Protein AF-A0A369TB03-F1 (afdb_monomer_lite)

Secondary structure (DSSP, 8-state):
-EEEEE-TT-HHHHHHHHHHHHTT---EEEESSSTHHHHHHHHH-TT--S-EEEETTEEEE--SSSSPEEE-HHHHHHHHHTT-HHHHHHHHHTT-EEE---

pLDDT: mean 79.08, std 11.9, range [48.28, 95.19]

Foldseek 3Di:
DKEWADDPPDPVSVVVVVVCVVVVHDYHYDHLCDDPNQVVLVVPPVVSDDGWIDDPPDIDHDDDADPQDEDDDVNVVVCVVVVVPVVVVVCVVVVRHDYDDD

InterPro domains:
  IPR004045 Glutathione S-transferase, N-terminal [PF13417] (4-59)
  IPR036249 Thioredoxin-like superfamily [SSF52833] (1-60)

Sequence (102 aa):
MLVLYEFGLSPFAQKVKIALREKGIAFERRNGLKGEGAEEVRRLSRRGEVPLLLDGKAMVTVRSGSARRQMRDHRLDWLLRAGGAPILEARMAADNVRFAVV

Structure (mmCIF, N/CA/C/O backbone):
data_AF-A0A369TB03-F1
#
_entry.id   AF-A0A369TB03-F1
#
loop_
_atom_site.group_PDB
_atom_site.id
_atom_site.type_symbol
_atom_site.label_atom_id
_atom_site.label_alt_id
_atom_site.label_comp_id
_atom_site.label_asym_id
_atom_site.label_entity_id
_atom_site.label_seq_id
_atom_site.pdbx_PDB_ins_code
_atom_site.Cartn_x
_atom_site.Cartn_y
_atom_site.Cartn_z
_atom_site.occupancy
_atom_site.B_iso_or_equiv
_atom_site.auth_seq_id
_atom_site.auth_comp_id
_atom_site.auth_asym_id
_atom_site.auth_atom_id
_atom_site.pdbx_PDB_model_num
ATOM 1 N N . MET A 1 1 ? -9.347 0.308 14.984 1.00 83.44 1 MET A N 1
ATOM 2 C CA . MET A 1 1 ? -8.612 1.562 14.711 1.00 83.44 1 MET A CA 1
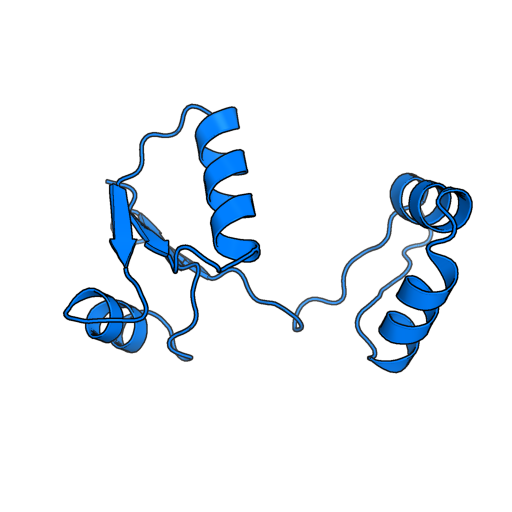ATOM 3 C C . MET A 1 1 ? -7.680 1.274 13.557 1.00 83.44 1 MET A C 1
ATOM 5 O O . MET A 1 1 ? -6.863 0.371 13.687 1.00 83.44 1 MET A O 1
ATOM 9 N N . LEU A 1 2 ? -7.869 1.961 12.430 1.00 91.94 2 LEU A N 1
ATOM 10 C CA . LEU A 1 2 ? -7.131 1.682 11.203 1.00 91.94 2 LEU A CA 1
ATOM 11 C C . LEU A 1 2 ? -5.768 2.376 11.250 1.00 91.94 2 LEU A C 1
ATOM 13 O O . LEU A 1 2 ? -5.715 3.591 11.422 1.00 91.94 2 LEU A O 1
ATOM 17 N N . VAL A 1 3 ? -4.684 1.625 11.083 1.00 94.38 3 VAL A N 1
ATOM 18 C CA . VAL A 1 3 ? -3.317 2.160 11.058 1.00 94.38 3 VAL A CA 1
ATOM 19 C C . VAL A 1 3 ? -2.706 1.905 9.687 1.00 94.38 3 VAL A C 1
ATOM 21 O O . VAL A 1 3 ? -2.661 0.772 9.211 1.00 94.38 3 VAL A O 1
ATOM 24 N N . LEU A 1 4 ? -2.223 2.964 9.046 1.00 92.81 4 LEU A N 1
ATOM 25 C CA . LEU A 1 4 ? -1.446 2.900 7.817 1.00 92.81 4 LEU A CA 1
ATOM 26 C C . LEU A 1 4 ? 0.034 3.101 8.144 1.00 92.81 4 LEU A C 1
ATOM 28 O O . LEU A 1 4 ? 0.470 4.221 8.424 1.00 92.81 4 LEU A O 1
ATOM 32 N N . TYR A 1 5 ? 0.817 2.033 8.036 1.00 93.25 5 TYR A N 1
ATOM 33 C CA . TYR A 1 5 ? 2.269 2.132 8.026 1.00 93.25 5 TYR A CA 1
ATOM 34 C C . TYR A 1 5 ? 2.731 2.578 6.643 1.00 93.25 5 TYR A C 1
ATOM 36 O O . TYR A 1 5 ? 2.511 1.898 5.635 1.00 93.25 5 TYR A O 1
ATOM 44 N N . GLU A 1 6 ? 3.371 3.739 6.594 1.00 90.56 6 GLU A N 1
ATOM 45 C CA . GLU A 1 6 ? 3.812 4.393 5.374 1.00 90.56 6 GLU A CA 1
ATOM 46 C C . GLU A 1 6 ? 5.288 4.794 5.411 1.00 90.56 6 GLU A C 1
ATOM 48 O O . GLU A 1 6 ? 5.953 4.805 6.444 1.00 90.56 6 GLU A O 1
ATOM 53 N N . PHE A 1 7 ? 5.781 5.191 4.243 1.00 87.69 7 PHE A N 1
ATOM 54 C CA . PHE A 1 7 ? 6.963 6.025 4.103 1.00 87.69 7 PHE A CA 1
ATOM 55 C C . PHE A 1 7 ? 6.560 7.228 3.253 1.00 87.69 7 PHE A C 1
ATOM 57 O O . PHE A 1 7 ? 5.931 7.039 2.212 1.00 87.69 7 PHE A O 1
ATOM 64 N N . GLY A 1 8 ? 6.886 8.451 3.686 1.00 75.94 8 GLY A N 1
ATOM 65 C CA . GLY A 1 8 ? 6.350 9.686 3.089 1.00 75.94 8 GLY A CA 1
ATOM 66 C C . GLY A 1 8 ? 6.567 9.815 1.575 1.00 75.94 8 GLY A C 1
ATOM 67 O O . GLY A 1 8 ? 5.726 10.388 0.883 1.00 75.94 8 GLY A O 1
ATOM 68 N N . LEU A 1 9 ? 7.636 9.205 1.051 1.00 78.06 9 LEU A N 1
ATOM 69 C CA . LEU A 1 9 ? 7.978 9.192 -0.376 1.00 78.06 9 LEU A CA 1
ATOM 70 C C . LEU A 1 9 ? 7.445 7.965 -1.141 1.00 78.06 9 LEU A C 1
ATOM 72 O O . LEU A 1 9 ? 7.658 7.861 -2.344 1.00 78.06 9 LEU A O 1
ATOM 76 N N . SER A 1 10 ? 6.757 7.023 -0.487 1.00 77.88 10 SER A N 1
ATOM 77 C CA . SER A 1 10 ? 6.222 5.833 -1.160 1.00 77.88 10 SER A CA 1
ATOM 78 C C . SER A 1 10 ? 5.002 6.196 -2.019 1.00 77.88 10 SER A C 1
ATOM 80 O O . SER A 1 10 ? 3.949 6.540 -1.469 1.00 77.88 10 SER A O 1
ATOM 82 N N . PRO A 1 11 ? 5.061 6.045 -3.357 1.00 77.69 11 PRO A N 1
ATOM 83 C CA . PRO A 1 11 ? 3.925 6.344 -4.230 1.00 77.69 11 PRO A CA 1
ATOM 84 C C . PRO A 1 11 ? 2.732 5.404 -3.992 1.00 77.69 11 PRO A C 1
ATOM 86 O O . PRO A 1 11 ? 1.595 5.737 -4.323 1.00 77.69 11 PRO A O 1
ATOM 89 N N . PHE A 1 12 ? 2.961 4.224 -3.410 1.00 80.19 12 PHE A N 1
ATOM 90 C CA . PHE A 1 12 ? 1.899 3.280 -3.058 1.00 80.19 12 PHE A CA 1
ATOM 91 C C . PHE A 1 12 ? 1.166 3.708 -1.789 1.00 80.19 12 PHE A C 1
ATOM 93 O O . PHE A 1 12 ? -0.063 3.671 -1.760 1.00 80.19 12 PHE A O 1
ATOM 100 N N . ALA A 1 13 ? 1.895 4.192 -0.779 1.00 84.31 13 ALA A N 1
ATOM 101 C CA . ALA A 1 13 ? 1.282 4.749 0.423 1.00 84.31 13 ALA A CA 1
ATOM 102 C C . ALA A 1 13 ? 0.416 5.972 0.094 1.00 84.31 13 ALA A C 1
ATOM 104 O O . ALA A 1 13 ? -0.688 6.102 0.616 1.00 84.31 13 ALA A O 1
ATOM 105 N N . GLN A 1 14 ? 0.861 6.822 -0.838 1.00 86.25 14 GLN A N 1
ATOM 106 C CA . GLN A 1 14 ? 0.066 7.959 -1.315 1.00 86.25 14 GLN A CA 1
ATOM 107 C C . GLN A 1 14 ? -1.276 7.518 -1.919 1.00 86.25 14 GLN A C 1
ATOM 109 O O . GLN A 1 14 ? -2.312 8.084 -1.583 1.00 86.25 14 GLN A O 1
ATOM 114 N N . LYS A 1 15 ? -1.290 6.454 -2.733 1.00 84.50 15 LYS A N 1
ATOM 115 C CA . LYS A 1 15 ? -2.530 5.910 -3.317 1.00 84.50 15 LYS A CA 1
ATOM 116 C C . LYS A 1 15 ? -3.489 5.371 -2.261 1.00 84.50 15 LYS A C 1
ATOM 118 O O . LYS A 1 15 ? -4.684 5.631 -2.349 1.00 84.50 15 LYS A O 1
ATOM 123 N N . VAL A 1 16 ? -2.973 4.648 -1.264 1.00 83.25 16 VAL A N 1
ATOM 124 C CA . VAL A 1 16 ? -3.795 4.135 -0.157 1.00 83.25 16 VAL A CA 1
ATOM 125 C C . VAL A 1 16 ? -4.378 5.292 0.655 1.00 83.25 16 VAL A C 1
ATOM 127 O O . VAL A 1 16 ? -5.570 5.283 0.938 1.00 83.25 16 VAL A O 1
ATOM 130 N N . LYS A 1 17 ? -3.590 6.335 0.947 1.00 88.38 17 LYS A N 1
ATOM 131 C CA . LYS A 1 17 ? -4.082 7.540 1.636 1.00 88.38 17 LYS A CA 1
ATOM 132 C C . LYS A 1 17 ? -5.199 8.235 0.876 1.00 88.38 17 LYS A C 1
ATOM 134 O O . LYS A 1 17 ? -6.195 8.597 1.491 1.00 88.38 17 LYS A O 1
ATOM 139 N N . ILE A 1 18 ? -5.029 8.430 -0.431 1.00 87.00 18 ILE A N 1
ATOM 140 C CA . ILE A 1 18 ? -6.065 9.028 -1.279 1.00 87.00 18 ILE A CA 1
ATOM 141 C C . ILE A 1 18 ? -7.328 8.169 -1.199 1.00 87.00 18 ILE A C 1
ATOM 143 O O . ILE A 1 18 ? -8.373 8.678 -0.828 1.00 87.00 18 ILE A O 1
ATOM 147 N N . ALA A 1 19 ? -7.225 6.854 -1.411 1.00 84.12 19 ALA A N 1
ATOM 148 C CA . ALA A 1 19 ? -8.382 5.962 -1.359 1.00 84.12 19 ALA A CA 1
ATOM 149 C C . ALA A 1 19 ? -9.119 5.982 -0.005 1.00 84.12 19 ALA A C 1
ATOM 151 O O . ALA A 1 19 ? -10.347 5.965 0.015 1.00 84.12 19 ALA A O 1
ATOM 152 N N . LEU A 1 20 ? -8.394 6.019 1.119 1.00 86.81 20 LEU A N 1
ATOM 153 C CA . LEU A 1 20 ? -8.997 6.102 2.455 1.00 86.81 20 LEU A CA 1
ATOM 154 C C . LEU A 1 20 ? -9.698 7.447 2.683 1.00 86.81 20 LEU A C 1
ATOM 156 O O . LEU A 1 20 ? -10.802 7.470 3.222 1.00 86.81 20 LEU A O 1
ATOM 160 N N . ARG A 1 21 ? -9.090 8.549 2.225 1.00 90.00 21 ARG A N 1
ATOM 161 C CA . ARG A 1 21 ? -9.661 9.901 2.316 1.00 90.00 21 ARG A CA 1
ATOM 162 C C . ARG A 1 21 ? -10.919 10.057 1.467 1.00 90.00 21 ARG A C 1
ATOM 164 O O . ARG A 1 21 ? -11.924 10.516 1.989 1.00 90.00 21 ARG A O 1
ATOM 171 N N . GLU A 1 22 ? -10.887 9.609 0.214 1.00 87.94 22 GLU A N 1
ATOM 172 C CA . GLU A 1 22 ? -12.047 9.628 -0.693 1.00 87.94 22 GLU A CA 1
ATOM 173 C C . GLU A 1 22 ? -13.227 8.819 -0.137 1.00 87.94 22 GLU A C 1
ATOM 175 O O . GLU A 1 22 ? -14.387 9.140 -0.369 1.00 87.94 22 GLU A O 1
ATOM 180 N N . LYS A 1 23 ? -12.938 7.764 0.632 1.00 85.94 23 LYS A N 1
ATOM 181 C CA . LYS A 1 23 ? -13.952 6.930 1.289 1.00 85.94 23 LYS A CA 1
ATOM 182 C C . LYS A 1 23 ? -14.390 7.457 2.660 1.00 85.94 23 LYS A C 1
ATOM 184 O O . LYS A 1 23 ? -15.218 6.812 3.295 1.00 85.94 23 LYS A O 1
ATOM 189 N N . GLY A 1 24 ? -13.823 8.564 3.146 1.00 90.31 24 GLY A N 1
ATOM 190 C CA . GLY A 1 24 ? -14.117 9.104 4.477 1.00 90.31 24 GLY A CA 1
ATOM 191 C C . GLY A 1 24 ? -13.711 8.183 5.635 1.00 90.31 24 GLY A C 1
ATOM 192 O O . GLY A 1 24 ? -14.257 8.289 6.729 1.00 90.31 24 GLY A O 1
ATOM 193 N N . ILE A 1 25 ? -12.774 7.257 5.415 1.00 90.50 25 ILE A N 1
ATOM 194 C CA . ILE A 1 25 ? -12.343 6.297 6.436 1.00 90.50 25 ILE A CA 1
ATOM 195 C C . ILE A 1 25 ? -11.261 6.953 7.292 1.00 90.50 25 ILE A C 1
ATOM 197 O O . ILE A 1 25 ? -10.216 7.350 6.776 1.00 90.50 25 ILE A O 1
ATOM 201 N N . ALA A 1 26 ? -11.488 7.045 8.601 1.00 94.38 26 ALA A N 1
ATOM 202 C CA . ALA A 1 26 ? -10.496 7.554 9.543 1.00 94.38 26 ALA A CA 1
ATOM 203 C C . ALA A 1 26 ? -9.343 6.552 9.733 1.00 94.38 26 ALA A C 1
ATOM 205 O O . ALA A 1 26 ? -9.572 5.356 9.924 1.00 94.38 26 ALA A O 1
ATOM 206 N N . PHE A 1 27 ? -8.100 7.043 9.704 1.00 94.44 27 PHE A N 1
ATOM 207 C CA . PHE A 1 27 ? -6.904 6.227 9.916 1.00 94.44 27 PHE A CA 1
ATOM 208 C C . PHE A 1 27 ? -5.770 7.007 10.584 1.00 94.44 27 PHE A C 1
ATOM 210 O O . PHE A 1 27 ? -5.577 8.200 10.340 1.00 94.44 27 PHE A O 1
ATOM 217 N N . GLU A 1 28 ? -4.983 6.300 11.389 1.00 95.19 28 GLU A N 1
ATOM 218 C CA . GLU A 1 28 ? -3.714 6.763 11.940 1.00 95.19 28 GLU A CA 1
ATOM 219 C C . GLU A 1 28 ? -2.580 6.477 10.946 1.00 95.19 28 GLU A C 1
ATOM 221 O O . GLU A 1 28 ? -2.602 5.482 10.221 1.00 95.19 28 GLU A O 1
ATOM 226 N N . ARG A 1 29 ? -1.565 7.342 10.905 1.00 93.94 29 ARG A N 1
ATOM 227 C CA . ARG A 1 29 ? -0.382 7.168 10.054 1.00 93.94 29 ARG A CA 1
ATOM 228 C C . ARG A 1 29 ? 0.835 6.907 10.920 1.00 93.94 29 ARG A C 1
ATOM 230 O O . ARG A 1 29 ? 1.107 7.685 11.828 1.00 93.94 29 ARG A O 1
ATOM 237 N N . ARG A 1 30 ? 1.602 5.871 10.584 1.00 94.12 30 ARG A N 1
ATOM 238 C CA . ARG A 1 30 ? 2.873 5.543 11.245 1.00 94.12 30 ARG A CA 1
ATOM 239 C C . ARG A 1 30 ? 3.983 5.358 10.225 1.00 94.12 30 ARG A C 1
ATOM 241 O O . ARG A 1 30 ? 3.734 4.939 9.099 1.00 94.12 30 ARG A O 1
ATOM 248 N N . ASN A 1 31 ? 5.221 5.664 10.605 1.00 92.81 31 ASN A N 1
ATOM 249 C CA . ASN A 1 31 ? 6.368 5.377 9.749 1.00 92.81 31 ASN A CA 1
ATOM 250 C C . ASN A 1 31 ? 6.686 3.878 9.815 1.00 92.81 31 ASN A C 1
ATOM 252 O O . ASN A 1 31 ? 7.058 3.382 10.869 1.00 92.81 31 ASN A O 1
ATOM 256 N N . GLY A 1 32 ? 6.545 3.162 8.702 1.00 91.12 32 GLY A N 1
ATOM 257 C CA . GLY A 1 32 ? 6.782 1.718 8.642 1.00 91.12 32 GLY A CA 1
ATOM 258 C C . GLY A 1 32 ? 8.215 1.305 8.304 1.00 91.12 32 GLY A C 1
ATOM 259 O O . GLY A 1 32 ? 8.470 0.115 8.169 1.00 91.12 32 GLY A O 1
ATOM 260 N N . LEU A 1 33 ? 9.137 2.257 8.111 1.00 86.19 33 LEU A N 1
ATOM 261 C CA . LEU A 1 33 ? 10.529 1.985 7.718 1.00 86.19 33 LEU A CA 1
ATOM 262 C C . LEU A 1 33 ? 11.569 2.462 8.742 1.00 86.19 33 LEU A C 1
ATOM 264 O O . LEU A 1 33 ? 12.757 2.204 8.560 1.00 86.19 33 LEU A O 1
ATOM 268 N N . LYS A 1 34 ? 11.158 3.162 9.806 1.00 87.06 34 LYS A N 1
ATOM 269 C CA . LYS A 1 34 ? 12.049 3.619 10.883 1.00 87.06 34 LYS A CA 1
ATOM 270 C C . LYS A 1 34 ? 11.412 3.427 12.259 1.00 87.06 34 LYS A C 1
ATOM 272 O O . LYS A 1 34 ? 10.194 3.514 12.387 1.00 87.06 34 LYS A O 1
ATOM 277 N N . GLY A 1 35 ? 12.257 3.243 13.275 1.00 88.75 35 GLY A N 1
ATOM 278 C CA . GLY A 1 35 ? 11.840 3.124 14.674 1.00 88.75 35 GLY A CA 1
ATOM 279 C C . GLY A 1 35 ? 10.908 1.937 14.923 1.00 88.75 35 GLY A C 1
ATOM 280 O O . GLY A 1 35 ? 10.966 0.934 14.212 1.00 88.75 35 GLY A O 1
ATOM 281 N N . GLU A 1 36 ? 10.021 2.084 15.904 1.00 86.69 36 GLU A N 1
ATOM 282 C CA . GLU A 1 36 ? 9.070 1.047 16.331 1.00 86.69 36 GLU A CA 1
ATOM 283 C C . GLU A 1 36 ? 8.183 0.539 15.186 1.00 86.69 36 GLU A C 1
ATOM 285 O O . GLU A 1 36 ? 7.939 -0.661 15.061 1.00 86.69 36 GLU A O 1
ATOM 290 N N . GLY A 1 37 ? 7.765 1.424 14.276 1.00 88.62 37 GLY A N 1
ATOM 291 C CA . GLY A 1 37 ? 6.935 1.029 13.141 1.00 88.62 37 GLY A CA 1
ATOM 292 C C . GLY A 1 37 ? 7.658 0.125 12.136 1.00 88.62 37 GLY A C 1
ATOM 293 O O . GLY A 1 37 ? 7.006 -0.684 11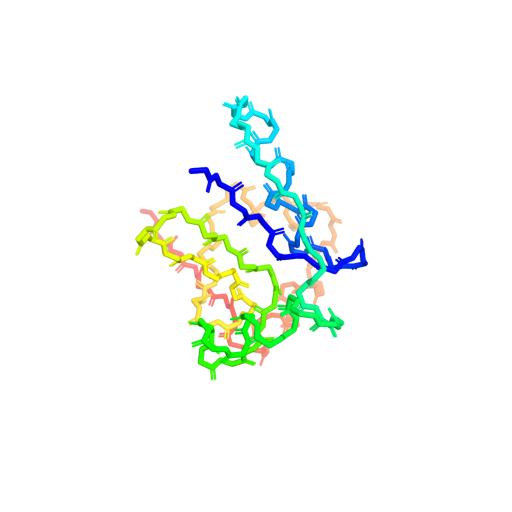.479 1.00 88.62 37 GLY A O 1
ATOM 294 N N . ALA A 1 38 ? 8.993 0.183 12.047 1.00 88.44 38 ALA A N 1
ATOM 295 C CA . ALA A 1 38 ? 9.768 -0.768 11.244 1.00 88.44 38 ALA A CA 1
ATOM 296 C C . ALA A 1 38 ? 9.762 -2.174 11.853 1.00 88.44 38 ALA A C 1
ATOM 298 O O . ALA A 1 38 ? 9.682 -3.169 11.129 1.00 88.44 38 ALA A O 1
ATOM 299 N N . GLU A 1 39 ? 9.837 -2.267 13.182 1.00 89.62 39 GLU A N 1
ATOM 300 C CA . GLU A 1 39 ? 9.745 -3.546 13.882 1.00 89.62 39 GLU A CA 1
ATOM 301 C C . GLU A 1 39 ? 8.350 -4.145 13.752 1.00 89.62 39 GLU A C 1
ATOM 303 O O . GLU A 1 39 ? 8.217 -5.327 13.441 1.00 89.62 39 GLU A O 1
ATOM 308 N N . GLU A 1 40 ? 7.308 -3.329 13.923 1.00 88.75 40 GLU A N 1
ATOM 309 C CA . GLU A 1 40 ? 5.921 -3.748 13.725 1.00 88.75 40 GLU A CA 1
ATOM 310 C C . GLU A 1 40 ? 5.690 -4.244 12.298 1.00 88.75 40 GLU A C 1
ATOM 312 O O . GLU A 1 40 ? 5.184 -5.349 12.109 1.00 88.75 40 GLU A O 1
ATOM 317 N N . VAL A 1 41 ? 6.143 -3.500 11.286 1.00 88.56 41 VAL A N 1
ATOM 318 C CA . VAL A 1 41 ? 6.045 -3.929 9.886 1.00 88.56 41 VAL A CA 1
ATOM 319 C C . VAL A 1 41 ? 6.825 -5.219 9.633 1.00 88.56 41 VAL A C 1
ATOM 321 O O . VAL A 1 41 ? 6.328 -6.075 8.909 1.00 88.56 41 VAL A O 1
ATOM 324 N N . ARG A 1 42 ? 7.998 -5.424 10.243 1.00 87.81 42 ARG A N 1
ATOM 325 C CA . ARG A 1 42 ? 8.757 -6.682 10.113 1.00 87.81 42 ARG A CA 1
ATOM 326 C C . ARG A 1 42 ? 8.070 -7.863 10.808 1.00 87.81 42 ARG A C 1
ATOM 328 O O . ARG A 1 42 ? 8.144 -8.977 10.300 1.00 87.81 42 ARG A O 1
ATOM 335 N N . ARG A 1 43 ? 7.403 -7.632 11.945 1.00 86.75 43 ARG A N 1
ATOM 336 C CA . ARG A 1 43 ? 6.622 -8.657 12.661 1.00 86.75 43 ARG A CA 1
ATOM 337 C C . ARG A 1 43 ? 5.359 -9.047 11.898 1.00 86.75 43 ARG A C 1
ATOM 339 O O . ARG A 1 43 ? 4.992 -10.216 11.872 1.00 86.75 43 ARG A O 1
ATOM 346 N N . LEU A 1 44 ? 4.695 -8.065 11.297 1.00 85.19 44 LEU A N 1
ATOM 347 C CA . LEU A 1 44 ? 3.383 -8.226 10.679 1.00 85.19 44 LEU A CA 1
ATOM 348 C C . LEU A 1 44 ? 3.488 -8.623 9.196 1.00 85.19 44 LEU A C 1
ATOM 350 O O . LEU A 1 44 ? 2.777 -9.509 8.731 1.00 85.19 44 LEU A O 1
ATOM 354 N N . SER A 1 45 ? 4.415 -8.029 8.442 1.00 78.69 45 SER A N 1
ATOM 355 C CA . SER A 1 45 ? 4.653 -8.326 7.027 1.00 78.69 45 SER A CA 1
ATOM 356 C C . SER A 1 45 ? 5.822 -9.278 6.849 1.00 78.69 45 SER A C 1
ATOM 358 O O . SER A 1 45 ? 6.964 -8.935 7.150 1.00 78.69 45 SER A O 1
ATOM 360 N N . ARG A 1 46 ? 5.576 -10.418 6.195 1.00 72.19 46 ARG A N 1
ATOM 361 C CA . ARG A 1 46 ? 6.615 -11.401 5.83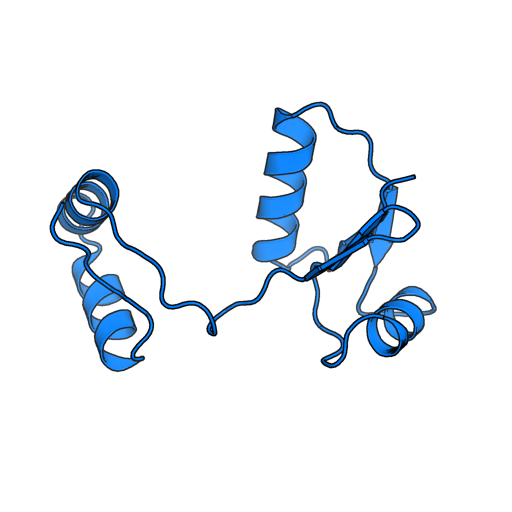2 1.00 72.19 46 ARG A CA 1
ATOM 362 C C . ARG A 1 46 ? 7.809 -10.796 5.071 1.00 72.19 46 ARG A C 1
ATOM 364 O O . ARG A 1 46 ? 8.881 -11.388 5.067 1.00 72.19 46 ARG A O 1
ATOM 371 N N . ARG A 1 47 ? 7.629 -9.654 4.396 1.00 71.12 47 ARG A N 1
ATOM 372 C CA . ARG A 1 47 ? 8.684 -8.962 3.635 1.00 71.12 47 ARG A CA 1
ATOM 373 C C . ARG A 1 47 ? 9.120 -7.620 4.227 1.00 71.12 47 ARG A C 1
ATOM 375 O O . ARG A 1 47 ? 10.033 -7.007 3.688 1.00 71.12 47 ARG A O 1
ATOM 382 N N . GLY A 1 48 ? 8.480 -7.147 5.296 1.00 77.69 48 GLY A N 1
ATOM 383 C CA . GLY A 1 48 ? 8.771 -5.827 5.860 1.00 77.69 48 GLY A CA 1
ATOM 384 C C . GLY A 1 48 ? 8.463 -4.658 4.909 1.00 77.69 48 GLY A C 1
ATOM 385 O O . GLY A 1 48 ? 9.105 -3.615 4.979 1.00 77.69 48 GLY A O 1
ATOM 386 N N . GLU A 1 49 ? 7.522 -4.844 3.978 1.00 82.88 49 GLU A N 1
ATOM 387 C CA . GLU A 1 49 ? 7.178 -3.852 2.951 1.00 82.88 49 GLU A CA 1
ATOM 388 C C . GLU A 1 49 ? 6.072 -2.889 3.418 1.00 82.88 49 GLU A C 1
ATOM 390 O O . GLU A 1 49 ? 5.136 -3.283 4.117 1.00 82.88 49 GLU A O 1
ATOM 395 N N . VAL A 1 50 ? 6.148 -1.639 2.947 1.00 85.75 50 VAL A N 1
ATOM 396 C CA . VAL A 1 50 ? 5.099 -0.612 3.067 1.00 85.75 50 VAL A CA 1
ATOM 397 C C . VAL A 1 50 ? 4.505 -0.286 1.683 1.00 85.75 50 VAL A C 1
ATOM 399 O O . VAL A 1 50 ? 5.234 -0.322 0.688 1.00 85.75 50 VAL A O 1
ATOM 402 N N . PRO A 1 51 ? 3.224 0.117 1.581 1.00 88.25 51 PRO A N 1
ATOM 403 C CA . PRO A 1 51 ? 2.292 0.385 2.675 1.00 88.25 51 PRO A CA 1
ATOM 404 C C . PRO A 1 51 ? 1.670 -0.881 3.276 1.00 88.25 51 PRO A C 1
ATOM 406 O O . PRO A 1 51 ? 1.321 -1.819 2.553 1.00 88.25 51 PRO A O 1
ATOM 409 N N . LEU A 1 52 ? 1.484 -0.850 4.598 1.00 89.69 52 LEU A N 1
ATOM 410 C CA . LEU A 1 52 ? 0.794 -1.876 5.380 1.00 89.69 52 LEU A CA 1
ATOM 411 C C . LEU A 1 52 ? -0.404 -1.252 6.092 1.00 89.69 52 LEU A C 1
ATOM 413 O O . LEU A 1 5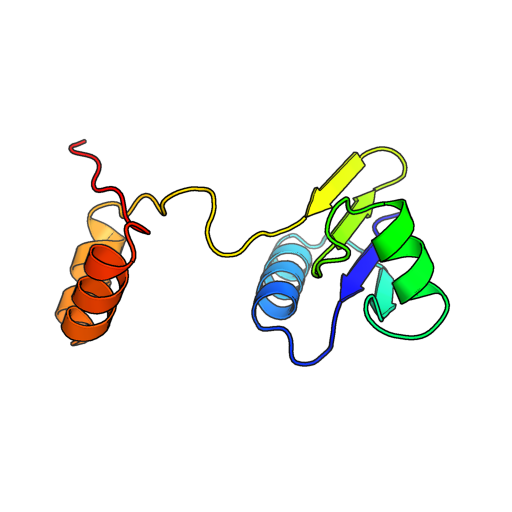2 ? -0.254 -0.260 6.799 1.00 89.69 52 LEU A O 1
ATOM 417 N N . LEU A 1 53 ? -1.584 -1.825 5.892 1.00 90.38 53 LEU A N 1
ATOM 418 C CA . LEU A 1 53 ? -2.821 -1.403 6.531 1.00 90.38 53 LEU A CA 1
ATOM 419 C C . LEU A 1 53 ? -3.184 -2.422 7.610 1.00 90.38 53 LEU A C 1
ATOM 421 O O . LEU A 1 53 ? -3.342 -3.600 7.294 1.00 90.38 53 LEU A O 1
ATOM 425 N N . LEU A 1 54 ? -3.306 -1.975 8.856 1.00 90.19 54 LEU A N 1
ATOM 426 C CA . LEU A 1 54 ? -3.681 -2.797 10.001 1.00 90.19 54 LEU A CA 1
ATOM 427 C C . LEU A 1 54 ? -5.034 -2.336 10.543 1.00 90.19 54 LEU A C 1
ATOM 429 O O . LEU A 1 54 ? -5.182 -1.185 10.947 1.00 90.19 54 LEU A O 1
ATOM 433 N N . ASP A 1 55 ? -6.001 -3.246 10.580 1.00 88.25 55 ASP A N 1
ATOM 434 C CA . ASP A 1 55 ? -7.316 -3.041 11.183 1.00 88.25 55 ASP A CA 1
ATOM 435 C C . ASP A 1 55 ? -7.586 -4.099 12.253 1.00 88.25 55 ASP A C 1
ATOM 437 O O . ASP A 1 55 ? -8.293 -5.079 12.011 1.00 88.25 55 ASP A O 1
ATOM 441 N N . GLY A 1 56 ? -6.959 -3.936 13.424 1.00 81.69 56 GLY A N 1
ATOM 442 C CA . GLY A 1 56 ? -7.133 -4.772 14.622 1.00 81.69 56 GLY A CA 1
ATOM 443 C C . GLY A 1 56 ? -6.709 -6.242 14.473 1.00 81.69 56 GLY A C 1
ATOM 444 O O . GLY A 1 56 ? -5.817 -6.702 15.175 1.00 81.69 56 GLY A O 1
ATOM 445 N N . LYS A 1 57 ? -7.360 -6.984 13.576 1.00 71.62 57 LYS A N 1
ATOM 446 C CA . LYS A 1 57 ? -7.121 -8.395 13.237 1.00 71.62 57 LYS A CA 1
ATOM 447 C C . LYS A 1 57 ? -6.780 -8.604 11.761 1.00 71.62 57 LYS A C 1
ATOM 449 O O . LYS A 1 57 ? -6.175 -9.615 11.418 1.00 71.62 57 LYS A O 1
ATOM 454 N N . ALA A 1 58 ? -7.191 -7.685 10.887 1.00 65.56 58 ALA A N 1
ATOM 455 C CA . ALA A 1 58 ? -6.967 -7.792 9.454 1.00 65.56 58 ALA A CA 1
ATOM 456 C C . ALA A 1 58 ? -5.761 -6.952 9.042 1.00 65.56 58 ALA A C 1
ATOM 458 O O . ALA A 1 58 ? -5.598 -5.813 9.477 1.00 65.56 58 ALA A O 1
ATOM 459 N N . MET A 1 59 ? -4.923 -7.517 8.178 1.00 75.56 59 MET A N 1
ATOM 460 C CA . MET A 1 59 ? -3.748 -6.838 7.660 1.00 75.56 59 MET A CA 1
ATOM 461 C C . MET A 1 59 ? -3.699 -6.959 6.141 1.00 75.56 59 MET A C 1
ATOM 463 O O . MET A 1 59 ? -3.813 -8.054 5.592 1.00 75.56 59 MET A O 1
ATOM 467 N N . VAL A 1 60 ? -3.483 -5.833 5.463 1.00 75.50 60 VAL A N 1
ATOM 468 C CA . VAL A 1 60 ? -3.352 -5.767 4.004 1.00 75.50 60 VAL A CA 1
ATOM 469 C C . VAL A 1 60 ? -2.041 -5.086 3.640 1.00 75.50 60 VAL A C 1
ATOM 471 O O . VAL A 1 60 ? -1.755 -3.984 4.100 1.00 75.50 60 VAL A O 1
ATOM 474 N N . THR A 1 61 ? -1.253 -5.714 2.770 1.00 73.38 61 THR A N 1
ATOM 475 C CA . THR A 1 61 ? -0.052 -5.111 2.181 1.00 73.38 61 THR A CA 1
ATOM 476 C C . THR A 1 61 ? -0.273 -4.853 0.699 1.00 73.38 61 THR A C 1
ATOM 478 O O . THR A 1 61 ? -0.739 -5.724 -0.039 1.00 73.38 61 THR A O 1
ATOM 481 N N . VAL A 1 62 ? 0.047 -3.641 0.234 1.00 66.50 62 VAL A N 1
ATOM 482 C CA . VAL A 1 62 ? -0.023 -3.338 -1.202 1.00 66.50 62 VAL A CA 1
ATOM 483 C C . VAL A 1 62 ? 1.313 -3.672 -1.837 1.00 66.50 62 VAL A C 1
ATOM 485 O O . VAL A 1 62 ? 2.312 -2.997 -1.608 1.00 66.50 62 VAL A O 1
ATOM 488 N N . ARG A 1 63 ? 1.305 -4.707 -2.676 1.00 64.94 63 ARG A N 1
ATOM 489 C CA . ARG A 1 63 ? 2.492 -5.187 -3.384 1.00 64.94 63 ARG A CA 1
ATOM 490 C C . ARG A 1 63 ? 2.617 -4.546 -4.759 1.00 64.94 63 ARG A C 1
ATOM 492 O O . ARG A 1 63 ? 1.643 -4.398 -5.500 1.00 64.94 63 ARG A O 1
ATOM 499 N N . SER A 1 64 ? 3.854 -4.262 -5.139 1.00 54.91 64 SER A N 1
ATOM 500 C CA . SER A 1 64 ? 4.244 -4.044 -6.528 1.00 54.91 64 SER A CA 1
ATOM 501 C C . SER A 1 64 ? 4.782 -5.357 -7.103 1.00 54.91 64 SER A C 1
ATOM 503 O O . SER A 1 64 ? 5.797 -5.849 -6.628 1.00 54.91 64 SER A O 1
ATOM 505 N N . GLY A 1 65 ? 4.123 -5.914 -8.128 1.00 58.53 65 GLY A N 1
ATOM 506 C CA . GLY A 1 65 ? 4.691 -6.993 -8.957 1.00 58.53 65 GLY A CA 1
ATOM 507 C C . GLY A 1 65 ? 4.436 -8.428 -8.482 1.00 58.53 65 GLY A C 1
ATOM 508 O O . GLY A 1 65 ? 5.367 -9.211 -8.354 1.00 58.53 65 GLY A O 1
ATOM 509 N N . SER A 1 66 ? 3.189 -8.817 -8.201 1.00 49.84 66 SER A N 1
ATOM 510 C CA . SER A 1 66 ? 2.876 -10.245 -7.940 1.00 49.84 66 SER A CA 1
ATOM 511 C C . SER A 1 66 ? 1.495 -10.674 -8.416 1.00 49.84 66 SER A C 1
ATOM 513 O O . SER A 1 66 ? 1.297 -11.833 -8.757 1.00 49.84 66 SER A O 1
ATOM 515 N N . ALA A 1 67 ? 0.549 -9.741 -8.498 1.00 55.62 67 ALA A N 1
ATOM 516 C CA . ALA A 1 67 ? -0.628 -9.905 -9.334 1.00 55.62 67 ALA A CA 1
ATOM 517 C C . ALA A 1 67 ? -0.350 -9.188 -10.659 1.00 55.62 67 ALA A C 1
ATOM 519 O O . ALA A 1 67 ? -0.137 -7.970 -10.657 1.00 55.62 67 ALA A O 1
ATOM 520 N N . ARG A 1 68 ? -0.318 -9.928 -11.778 1.00 50.22 68 ARG A N 1
ATOM 521 C CA . ARG A 1 68 ? -0.251 -9.305 -13.107 1.00 50.22 68 ARG A CA 1
ATOM 522 C C . ARG A 1 68 ? -1.425 -8.334 -13.219 1.00 50.22 68 ARG A C 1
ATOM 524 O O . ARG A 1 68 ? -2.561 -8.698 -12.908 1.00 50.22 68 ARG A O 1
ATOM 531 N N . ARG A 1 69 ? -1.164 -7.083 -13.599 1.00 58.62 69 ARG A N 1
ATOM 532 C CA . ARG A 1 69 ? -2.229 -6.073 -13.648 1.00 58.62 69 ARG A CA 1
ATOM 533 C C . ARG A 1 69 ? -3.168 -6.416 -14.794 1.00 58.62 69 ARG A C 1
ATOM 535 O O . ARG A 1 69 ? -2.722 -6.467 -15.937 1.00 58.62 69 ARG A O 1
ATOM 542 N N . GLN A 1 70 ? -4.446 -6.607 -14.485 1.00 55.94 70 GLN A N 1
ATOM 543 C CA . GLN A 1 70 ? -5.477 -6.707 -15.508 1.00 55.94 70 GLN A CA 1
ATOM 544 C C . GLN A 1 70 ? -5.669 -5.321 -16.137 1.00 55.94 70 GLN A C 1
ATOM 546 O O . GLN A 1 70 ? -6.132 -4.380 -15.481 1.00 55.94 70 GLN A O 1
ATOM 551 N N . MET A 1 71 ? -5.247 -5.177 -17.391 1.00 54.53 71 MET A N 1
ATOM 552 C CA . MET A 1 71 ? -5.547 -4.010 -18.216 1.00 54.53 71 MET A CA 1
ATOM 553 C C . MET A 1 71 ? -6.884 -4.281 -18.907 1.00 54.53 71 MET A C 1
ATOM 555 O O . MET A 1 71 ? -6.972 -5.173 -19.741 1.00 54.53 71 MET A O 1
ATOM 559 N N . ARG A 1 72 ? -7.927 -3.550 -18.497 1.00 62.25 72 ARG A N 1
ATOM 560 C CA . ARG A 1 72 ? -9.227 -3.513 -19.189 1.00 62.25 72 ARG A CA 1
ATOM 561 C C . ARG A 1 72 ? -9.188 -2.437 -20.270 1.00 62.25 72 ARG A C 1
ATOM 563 O O . ARG A 1 72 ? -8.486 -1.440 -20.084 1.00 62.25 72 ARG A O 1
ATOM 570 N N . ASP A 1 73 ? -10.015 -2.585 -21.295 1.00 63.62 73 ASP A N 1
ATOM 571 C CA . ASP A 1 73 ? -9.988 -1.801 -22.538 1.00 63.62 73 ASP A CA 1
ATOM 572 C C . ASP A 1 73 ? -9.858 -0.290 -22.329 1.00 63.62 73 ASP A C 1
ATOM 574 O O . ASP A 1 73 ? -8.896 0.302 -22.802 1.00 63.62 73 ASP A O 1
ATOM 578 N N . HIS A 1 74 ? -10.711 0.327 -21.503 1.00 70.88 74 HIS A N 1
ATOM 579 C CA . HIS A 1 74 ? -10.642 1.775 -21.227 1.00 70.88 74 HIS A CA 1
ATOM 580 C C . HIS A 1 74 ? -9.287 2.269 -20.678 1.00 70.88 74 HIS A C 1
ATOM 582 O O . HIS A 1 74 ? -8.891 3.403 -20.929 1.00 70.88 74 HIS A O 1
ATOM 588 N N . ARG A 1 75 ? -8.547 1.443 -19.924 1.00 69.38 75 ARG A N 1
ATOM 589 C CA . ARG A 1 75 ? -7.222 1.818 -19.399 1.00 69.38 75 ARG A CA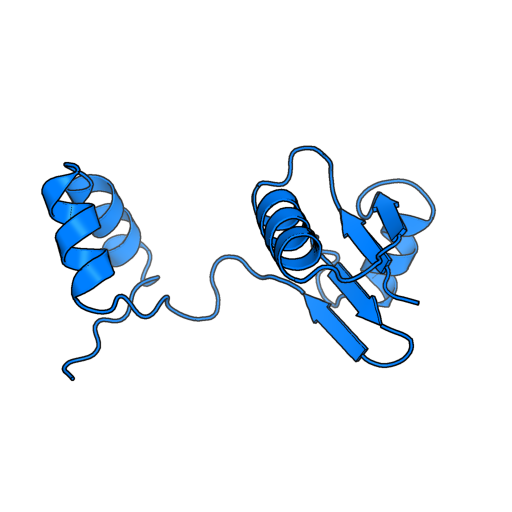 1
ATOM 590 C C . ARG A 1 75 ? -6.119 1.614 -20.423 1.00 69.38 75 ARG A C 1
ATOM 592 O O . ARG A 1 75 ? -5.138 2.351 -20.374 1.00 69.38 75 ARG A O 1
ATOM 599 N N . LEU A 1 76 ? -6.257 0.606 -21.281 1.00 73.94 76 LEU A N 1
ATOM 600 C CA . LEU A 1 76 ? -5.317 0.348 -22.364 1.00 73.94 76 LEU A CA 1
ATOM 601 C C . LEU A 1 76 ? -5.458 1.422 -23.445 1.00 73.94 76 LEU A C 1
ATOM 603 O O . LEU A 1 76 ? -4.461 2.027 -23.817 1.00 73.94 76 LEU A O 1
ATOM 607 N N . ASP A 1 77 ? -6.690 1.728 -23.852 1.00 75.50 77 ASP A N 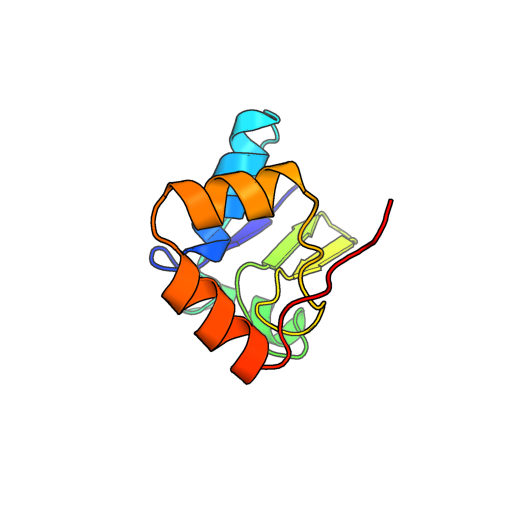1
ATOM 608 C CA . ASP A 1 77 ? -7.000 2.788 -24.813 1.00 75.50 77 ASP A CA 1
ATOM 609 C C . ASP A 1 77 ? -6.500 4.152 -24.317 1.00 75.50 77 ASP A C 1
ATOM 611 O O . ASP A 1 77 ? -5.766 4.841 -25.024 1.00 75.50 77 ASP A O 1
ATOM 615 N N . TRP A 1 78 ? -6.771 4.500 -23.053 1.00 82.62 78 TRP A N 1
ATOM 616 C CA . TRP A 1 78 ? -6.249 5.738 -22.472 1.00 82.62 78 TRP A CA 1
ATOM 617 C C . TRP A 1 78 ? -4.712 5.772 -22.426 1.00 82.62 78 TRP A C 1
ATOM 619 O O . TRP A 1 78 ? -4.108 6.784 -22.780 1.00 82.62 78 TRP A O 1
ATOM 629 N N . LEU A 1 79 ? -4.065 4.667 -22.027 1.00 79.50 79 LEU A N 1
ATOM 630 C CA . LEU A 1 79 ? -2.602 4.573 -21.972 1.00 79.50 79 LEU A CA 1
ATOM 631 C C . LEU A 1 79 ? -1.970 4.759 -23.357 1.00 79.50 79 LEU A C 1
ATOM 633 O O . LEU A 1 79 ? -0.966 5.459 -23.472 1.00 79.50 79 LEU A O 1
ATOM 637 N N . LEU A 1 80 ? -2.545 4.147 -24.391 1.00 82.19 80 LEU A N 1
ATOM 638 C CA . LEU A 1 80 ? -2.044 4.241 -25.760 1.00 82.19 80 LEU A CA 1
ATOM 639 C C . LEU A 1 80 ? -2.246 5.651 -26.333 1.00 82.19 80 LEU A C 1
ATOM 641 O O . LEU A 1 80 ? -1.303 6.219 -26.881 1.00 82.19 80 LEU A O 1
ATOM 645 N N . ARG A 1 81 ? -3.420 6.266 -26.125 1.00 77.12 81 ARG A N 1
ATOM 646 C CA . ARG A 1 81 ? -3.713 7.644 -26.570 1.00 77.12 81 ARG A CA 1
ATOM 647 C C . ARG A 1 81 ? -2.827 8.696 -25.909 1.00 77.12 81 ARG A C 1
ATOM 649 O O . ARG A 1 81 ? -2.485 9.687 -26.543 1.00 77.12 81 ARG A O 1
ATOM 656 N N . ALA A 1 82 ? -2.429 8.477 -24.658 1.00 82.44 82 ALA A N 1
ATOM 657 C CA . ALA A 1 82 ? -1.517 9.360 -23.933 1.00 82.44 82 ALA A CA 1
ATOM 658 C C . ALA A 1 82 ? -0.033 9.185 -24.331 1.00 82.44 82 ALA A C 1
ATOM 660 O O . ALA A 1 82 ? 0.840 9.748 -23.674 1.00 82.44 82 ALA A O 1
ATOM 661 N N . GLY A 1 83 ? 0.276 8.378 -25.356 1.00 86.19 83 GLY A N 1
ATOM 662 C CA . GLY A 1 83 ? 1.654 8.095 -25.777 1.00 86.19 83 GLY A CA 1
ATOM 663 C C . GLY A 1 83 ? 2.397 7.117 -24.859 1.00 86.19 83 GLY A C 1
ATOM 664 O O . GLY A 1 83 ? 3.618 7.014 -24.905 1.00 86.19 83 GLY A O 1
ATOM 665 N N . GLY A 1 84 ? 1.680 6.371 -24.016 1.00 84.19 84 GLY A N 1
ATOM 666 C CA . GLY A 1 84 ? 2.242 5.436 -23.039 1.00 84.19 84 GLY A CA 1
ATOM 667 C C . GLY A 1 84 ? 2.693 4.086 -23.606 1.00 84.19 84 GLY A C 1
ATOM 668 O O . GLY A 1 84 ? 2.912 3.161 -22.822 1.00 84.19 84 GLY A O 1
ATOM 669 N N . ALA A 1 85 ? 2.834 3.943 -24.928 1.00 82.50 85 ALA A N 1
ATOM 670 C CA . ALA A 1 85 ? 3.280 2.702 -25.571 1.00 82.50 85 ALA A CA 1
ATOM 671 C C . ALA A 1 85 ? 4.618 2.163 -25.008 1.00 82.50 85 ALA A C 1
ATOM 673 O O . ALA A 1 85 ? 4.647 0.988 -24.634 1.00 82.50 85 ALA A O 1
ATOM 674 N N . PRO A 1 86 ? 5.658 2.989 -24.753 1.00 86.88 86 PRO A N 1
ATOM 675 C CA . PRO A 1 86 ? 6.904 2.500 -24.148 1.00 86.88 86 PRO A CA 1
ATOM 676 C C . PRO A 1 86 ? 6.711 1.915 -22.739 1.00 86.88 86 PRO A C 1
ATOM 678 O O . PRO A 1 86 ? 7.412 0.996 -22.316 1.00 86.88 86 PRO A O 1
ATOM 681 N N . ILE A 1 87 ? 5.726 2.421 -21.988 1.00 77.94 87 ILE A N 1
ATOM 682 C CA . ILE A 1 87 ? 5.388 1.911 -20.652 1.00 77.94 87 ILE A CA 1
ATOM 683 C C . ILE A 1 87 ? 4.719 0.541 -20.764 1.00 77.94 87 ILE A C 1
ATOM 685 O O . ILE A 1 87 ? 4.925 -0.310 -19.898 1.00 77.94 87 ILE A O 1
ATOM 689 N N . LEU A 1 88 ? 3.895 0.328 -21.791 1.00 80.31 88 LEU A N 1
ATOM 690 C CA . LEU A 1 88 ? 3.269 -0.964 -22.041 1.00 80.31 88 LEU A CA 1
ATOM 691 C C . LEU A 1 88 ? 4.319 -2.001 -22.448 1.00 80.31 88 LEU A C 1
ATOM 693 O O . LEU A 1 88 ? 4.359 -3.069 -21.840 1.00 80.31 88 LEU A O 1
ATOM 697 N N . GLU A 1 89 ? 5.209 -1.651 -23.375 1.00 79.81 89 GLU A N 1
ATOM 698 C CA . GLU A 1 89 ? 6.318 -2.498 -23.831 1.00 79.81 89 GLU A CA 1
ATOM 699 C C . GLU A 1 89 ? 7.224 -2.921 -22.670 1.00 79.81 89 GLU A C 1
ATOM 701 O O . GLU A 1 89 ? 7.428 -4.114 -22.443 1.00 79.81 89 GLU A O 1
ATOM 706 N N . ALA A 1 90 ? 7.666 -1.969 -21.839 1.00 76.81 90 ALA A N 1
ATOM 707 C CA . ALA A 1 90 ? 8.481 -2.262 -20.659 1.00 76.81 90 ALA A CA 1
ATOM 708 C C . ALA A 1 90 ? 7.774 -3.206 -19.667 1.00 76.81 90 ALA A C 1
ATOM 710 O O . ALA A 1 90 ? 8.407 -4.003 -18.975 1.00 76.81 90 ALA A O 1
ATOM 711 N N . ARG A 1 91 ? 6.442 -3.136 -19.579 1.00 75.31 91 ARG A N 1
ATOM 712 C CA . ARG A 1 91 ? 5.656 -3.992 -18.680 1.00 75.31 91 ARG A CA 1
ATOM 713 C C . ARG A 1 91 ? 5.352 -5.366 -19.260 1.00 75.31 91 ARG A C 1
ATOM 715 O O . ARG A 1 91 ? 5.207 -6.304 -18.476 1.00 75.31 91 ARG A O 1
ATOM 722 N N . MET A 1 92 ? 5.243 -5.475 -20.582 1.00 77.62 92 MET A N 1
ATOM 723 C CA . MET A 1 92 ? 5.180 -6.755 -21.285 1.00 77.62 92 MET A CA 1
ATOM 724 C C . MET A 1 92 ? 6.513 -7.493 -21.145 1.00 77.62 92 MET A C 1
ATOM 726 O O . MET A 1 92 ? 6.510 -8.655 -20.750 1.00 77.62 92 MET A O 1
ATOM 730 N N . ALA A 1 93 ? 7.639 -6.792 -21.327 1.00 76.88 93 ALA A N 1
ATOM 731 C CA . ALA A 1 93 ? 8.979 -7.339 -21.104 1.00 76.88 93 ALA A CA 1
ATOM 732 C C . ALA A 1 93 ? 9.188 -7.838 -19.660 1.00 76.88 93 ALA A C 1
ATOM 734 O O . ALA A 1 93 ? 9.902 -8.809 -19.432 1.00 76.88 93 ALA A O 1
ATOM 735 N N . ALA A 1 94 ? 8.529 -7.207 -18.684 1.00 75.06 94 ALA A N 1
ATOM 736 C CA . ALA A 1 94 ? 8.588 -7.584 -17.272 1.00 75.06 94 ALA A CA 1
ATOM 737 C C . ALA A 1 94 ? 7.523 -8.618 -16.827 1.00 75.06 94 ALA A C 1
ATOM 739 O O . ALA A 1 94 ? 7.325 -8.782 -15.623 1.00 75.06 94 ALA A O 1
ATOM 740 N N . ASP A 1 95 ? 6.786 -9.248 -17.754 1.00 72.19 95 ASP A N 1
ATOM 741 C CA . ASP A 1 95 ? 5.682 -10.200 -17.487 1.00 72.19 95 ASP A CA 1
ATOM 742 C C . ASP A 1 95 ? 4.657 -9.701 -16.436 1.00 72.19 95 ASP A C 1
ATOM 744 O O . ASP A 1 95 ? 4.125 -10.438 -15.600 1.00 72.19 95 ASP A O 1
ATOM 748 N N . ASN A 1 96 ? 4.373 -8.394 -16.450 1.00 66.06 96 ASN A N 1
ATOM 749 C CA . ASN A 1 96 ? 3.630 -7.711 -15.381 1.00 66.06 96 ASN A CA 1
ATOM 750 C C . ASN A 1 96 ? 2.201 -7.288 -15.790 1.00 66.06 96 ASN A C 1
ATOM 752 O O . ASN A 1 96 ? 1.504 -6.590 -15.041 1.00 66.06 96 ASN A O 1
ATOM 756 N N . VAL A 1 97 ? 1.743 -7.682 -16.983 1.00 68.19 97 VAL A N 1
ATOM 757 C CA . VAL A 1 97 ? 0.432 -7.312 -17.554 1.00 68.19 97 VAL A CA 1
ATOM 758 C C . VAL A 1 97 ? -0.334 -8.566 -17.964 1.00 68.19 97 VAL A C 1
ATOM 760 O O . VAL A 1 97 ? 0.250 -9.531 -18.445 1.00 68.19 97 VAL A O 1
ATOM 763 N N . ARG A 1 98 ? -1.655 -8.558 -17.766 1.00 69.81 98 ARG A N 1
ATOM 764 C CA . ARG A 1 98 ? -2.585 -9.483 -18.427 1.00 69.81 98 ARG A CA 1
ATOM 765 C C . ARG A 1 98 ? -3.644 -8.669 -19.151 1.00 69.81 98 ARG A C 1
ATOM 767 O O . ARG A 1 98 ? -4.219 -7.750 -18.563 1.00 69.81 98 ARG A O 1
ATOM 774 N N . PHE A 1 99 ? -3.896 -9.039 -20.395 1.00 70.88 99 PHE A N 1
ATOM 775 C CA . PHE A 1 99 ? -5.059 -8.596 -21.147 1.00 70.88 99 PHE A CA 1
ATOM 776 C C . PHE A 1 99 ? -6.183 -9.594 -20.878 1.00 70.88 99 PHE A C 1
ATOM 778 O O . PHE A 1 99 ? -5.934 -10.798 -20.816 1.00 70.88 99 PHE A O 1
ATOM 785 N N . ALA A 1 100 ? -7.391 -9.098 -20.647 1.00 53.47 100 ALA A N 1
ATOM 786 C CA . ALA A 1 100 ? -8.576 -9.936 -20.589 1.00 53.47 100 ALA A CA 1
ATOM 787 C C . ALA A 1 100 ? -9.439 -9.556 -21.783 1.00 53.47 100 ALA A C 1
ATOM 789 O O . ALA A 1 100 ? -9.739 -8.377 -21.949 1.00 53.47 100 ALA A O 1
ATOM 790 N N . VAL A 1 101 ? -9.789 -10.545 -22.598 1.00 48.28 101 VAL A N 1
ATOM 791 C CA . VAL A 1 101 ? -10.871 -10.399 -23.568 1.00 48.28 101 VAL A CA 1
ATOM 792 C C . VAL A 1 101 ? -12.152 -10.463 -22.744 1.00 48.28 101 VAL A C 1
ATOM 794 O O . VAL A 1 101 ? -12.319 -11.408 -21.968 1.00 48.28 101 VAL A O 1
ATOM 797 N N . VAL A 1 102 ? -12.958 -9.405 -22.801 1.00 48.97 102 VAL A N 1
ATOM 798 C CA . VAL A 1 102 ? -14.304 -9.407 -22.215 1.00 48.97 102 VAL A CA 1
ATOM 799 C C . VAL A 1 102 ? -15.206 -10.278 -23.075 1.00 48.97 102 VAL A C 1
ATOM 801 O O . VAL A 1 102 ? -15.061 -10.198 -24.315 1.00 48.97 102 VAL A O 1
#

Organism: NCBI:txid2661937

Radius of gyration: 16.41 Å; chains: 1; bounding box: 26×21×43 Å